Protein AF-A0A517YAA3-F1 (afdb_monomer_lite)

Secondary structure (DSSP, 8-state):
-PPPTTSSSHHHHTTSSSSSSSSS---------------HHHHHHHHHHHTSSS--HHHHHHHHHHGGGGTB-TTSTT-B-HHHHHHHTTS-HHHHHHHTT-HHHHHHHHHHHHHHHHHSBPTTSSBHHHHHHTT--S--

Organism: NCBI:txid2528021

pLDDT: mean 79.63, std 19.47, range [42.41, 98.06]

Foldseek 3Di:
DDDDPPPPVVVPPPVVVVVVPPPDDPDDPPPPPPPPQPPVLQLVLVCVVQVVDPADPVLVVVSVVCRVQLFAPPPPPRHGFQLVVLLCVQVPPVVCVVCVVPVVSSSVSSNVSNVSQQQDAQPVRHGLVVCSVVSHRSGD

Structure (mmCIF, N/CA/C/O backbone):
data_AF-A0A517YAA3-F1
#
_entry.id   AF-A0A517YAA3-F1
#
loop_
_atom_site.group_PDB
_atom_site.id
_atom_site.type_symbol
_atom_site.label_atom_id
_atom_site.label_alt_id
_atom_site.label_comp_id
_atom_site.label_asym_id
_atom_site.label_entity_id
_atom_site.label_seq_id
_atom_site.pdbx_PDB_ins_code
_atom_site.Cartn_x
_atom_site.Cartn_y
_atom_site.Cartn_z
_atom_site.occupancy
_atom_site.B_iso_or_equiv
_atom_site.auth_seq_id
_atom_site.auth_comp_id
_atom_site.auth_asym_id
_atom_site.auth_atom_id
_atom_site.pdbx_PDB_model_num
ATOM 1 N N . MET A 1 1 ? 40.927 76.350 30.090 1.00 45.31 1 MET A N 1
ATOM 2 C CA . MET A 1 1 ? 40.614 75.861 28.731 1.00 45.31 1 MET A CA 1
ATOM 3 C C . MET A 1 1 ? 39.589 74.741 28.886 1.00 45.31 1 MET A C 1
ATOM 5 O O . MET A 1 1 ? 39.950 73.664 29.336 1.00 45.31 1 MET A O 1
ATOM 9 N N . ARG A 1 2 ? 38.294 75.040 28.717 1.00 44.66 2 ARG A N 1
ATOM 10 C CA . ARG A 1 2 ? 37.183 74.081 28.869 1.00 44.66 2 ARG A CA 1
ATOM 11 C C . ARG A 1 2 ? 36.760 73.665 27.463 1.00 44.66 2 ARG A C 1
ATOM 13 O O . ARG A 1 2 ? 36.395 74.536 26.689 1.00 44.66 2 ARG A O 1
ATOM 20 N N . MET A 1 3 ? 36.884 72.382 27.133 1.00 49.81 3 MET A N 1
ATOM 21 C CA . MET A 1 3 ? 36.344 71.826 25.891 1.00 49.81 3 MET A CA 1
ATOM 22 C C . MET A 1 3 ? 34.910 71.364 26.146 1.00 49.81 3 MET A C 1
ATOM 24 O O . MET A 1 3 ? 34.627 70.692 27.140 1.00 49.81 3 MET A O 1
ATOM 28 N N . ASP A 1 4 ? 34.021 71.795 25.260 1.00 54.34 4 ASP A N 1
ATOM 29 C CA . ASP A 1 4 ? 32.574 71.725 25.392 1.00 54.34 4 ASP A CA 1
ATOM 30 C C . ASP A 1 4 ? 32.019 70.299 25.282 1.00 54.34 4 ASP A C 1
ATOM 32 O O . ASP A 1 4 ? 32.300 69.546 24.348 1.00 54.34 4 ASP A O 1
ATOM 36 N N . ALA A 1 5 ? 31.138 69.959 26.225 1.00 57.53 5 ALA A N 1
ATOM 37 C CA . ALA A 1 5 ? 30.461 68.669 26.396 1.00 57.53 5 ALA A CA 1
ATOM 38 C C . ALA A 1 5 ? 29.418 68.330 25.303 1.00 57.53 5 ALA A C 1
ATOM 40 O O . ALA A 1 5 ? 28.553 67.474 25.501 1.00 57.53 5 ALA A O 1
ATOM 41 N N . ASN A 1 6 ? 29.482 68.986 24.141 1.00 57.34 6 ASN A N 1
ATOM 42 C CA . ASN A 1 6 ? 28.502 68.848 23.062 1.00 57.34 6 ASN A CA 1
ATOM 43 C C . ASN A 1 6 ? 28.860 67.792 22.003 1.00 57.34 6 ASN A C 1
ATOM 45 O O . ASN A 1 6 ? 28.002 67.423 21.205 1.00 57.34 6 ASN A O 1
ATOM 49 N N . ALA A 1 7 ? 30.074 67.234 22.013 1.00 52.88 7 ALA A N 1
ATOM 50 C CA . ALA A 1 7 ? 30.462 66.190 21.056 1.00 52.88 7 ALA A CA 1
ATOM 51 C C . ALA A 1 7 ? 30.009 64.769 21.462 1.00 52.88 7 ALA A C 1
ATOM 53 O O . ALA A 1 7 ? 29.819 63.911 20.603 1.00 52.88 7 ALA A O 1
ATOM 54 N N . ALA A 1 8 ? 29.777 64.507 22.754 1.00 51.28 8 ALA A N 1
ATOM 55 C CA . ALA A 1 8 ? 29.485 63.154 23.248 1.00 51.28 8 ALA A CA 1
ATOM 56 C C . ALA A 1 8 ? 28.001 62.747 23.154 1.00 51.28 8 ALA A C 1
ATOM 58 O O . ALA A 1 8 ? 27.685 61.558 23.146 1.00 51.28 8 ALA A O 1
ATOM 59 N N . LYS A 1 9 ? 27.067 63.703 23.045 1.00 48.75 9 LYS A N 1
ATOM 60 C CA . LYS A 1 9 ? 25.624 63.399 22.957 1.00 48.75 9 LYS A CA 1
ATOM 61 C C . LYS A 1 9 ? 25.153 62.998 21.557 1.00 48.75 9 LYS A C 1
ATOM 63 O O . LYS A 1 9 ? 24.096 62.386 21.439 1.00 48.75 9 LYS A O 1
ATOM 68 N N . LYS A 1 10 ? 25.933 63.278 20.506 1.00 47.19 10 LYS A N 1
ATOM 69 C CA . LYS A 1 10 ? 25.524 63.013 19.116 1.00 47.19 10 LYS A CA 1
ATOM 70 C C . LYS A 1 10 ? 25.706 61.551 18.680 1.00 47.19 10 LYS A C 1
ATOM 72 O O . LYS A 1 10 ? 25.004 61.097 17.793 1.00 47.19 10 LYS A O 1
ATOM 77 N N . LEU A 1 11 ? 26.553 60.771 19.359 1.00 50.84 11 LEU A N 1
ATOM 78 C CA . LEU A 1 11 ? 26.850 59.377 18.976 1.00 50.84 11 LEU A CA 1
ATOM 79 C C . LEU A 1 11 ? 25.967 58.311 19.658 1.00 50.84 11 LEU A C 1
ATOM 81 O O . LEU A 1 11 ? 26.098 57.124 19.361 1.00 50.84 11 LEU A O 1
ATOM 85 N N . SER A 1 12 ? 25.060 58.718 20.551 1.00 55.44 12 SER A N 1
ATOM 86 C CA . SER A 1 12 ? 24.155 57.816 21.289 1.00 55.44 12 SER A CA 1
ATOM 87 C C . SER A 1 12 ? 22.755 57.702 20.651 1.00 55.44 12 SER A C 1
ATOM 89 O O . SER A 1 12 ? 22.091 56.677 20.789 1.00 55.44 12 SER A O 1
ATOM 91 N N . GLY A 1 13 ? 22.323 58.713 19.885 1.00 48.81 13 GLY A N 1
ATOM 92 C CA . GLY A 1 13 ? 20.985 58.754 19.276 1.00 48.81 13 GLY A CA 1
ATOM 93 C C . GLY A 1 13 ? 20.847 57.992 17.953 1.00 48.81 13 GLY A C 1
ATOM 94 O O . GLY A 1 13 ? 19.815 57.379 17.708 1.00 48.81 13 GLY A O 1
ATOM 95 N N . GLU A 1 14 ? 21.887 57.965 17.115 1.00 50.50 14 GLU A N 1
ATOM 96 C CA . GLU A 1 14 ? 21.798 57.409 15.748 1.00 50.50 14 GLU A CA 1
ATOM 97 C C . GLU A 1 14 ? 21.970 55.879 15.686 1.00 50.50 14 GLU A C 1
ATOM 99 O O . GLU A 1 14 ? 21.593 55.245 14.705 1.00 50.50 14 GLU A O 1
ATOM 104 N N . ARG A 1 15 ? 22.460 55.243 16.760 1.00 51.19 15 ARG A N 1
ATOM 105 C CA . ARG A 1 15 ? 22.582 53.773 16.850 1.00 51.19 15 ARG A CA 1
ATOM 106 C C . ARG A 1 15 ? 21.371 53.098 17.509 1.00 51.19 15 ARG A C 1
ATOM 108 O O . ARG A 1 15 ? 21.265 51.876 17.498 1.00 51.19 15 ARG A O 1
ATOM 115 N N . GLN A 1 16 ? 20.448 53.890 18.058 1.00 46.78 16 GLN A N 1
ATOM 116 C CA . GLN A 1 16 ? 19.234 53.428 18.746 1.00 46.78 16 GLN A CA 1
ATOM 117 C C . GLN A 1 16 ? 17.986 53.418 17.847 1.00 46.78 16 GLN A C 1
ATOM 119 O O . GLN A 1 16 ? 16.918 52.998 18.288 1.00 46.78 16 GLN A O 1
ATOM 124 N N . VAL A 1 17 ? 18.108 53.832 16.580 1.00 49.88 17 VAL A N 1
ATOM 125 C CA . VAL A 1 17 ? 17.013 53.737 15.595 1.00 49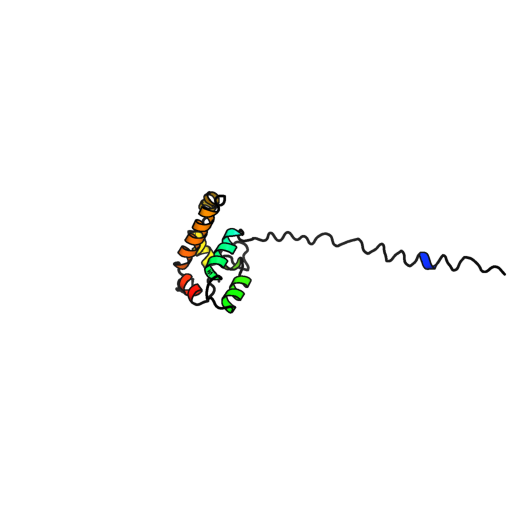.88 17 VAL A CA 1
ATOM 126 C C . VAL A 1 17 ? 17.076 52.421 14.805 1.00 49.88 17 VAL A C 1
ATOM 128 O O . VAL A 1 17 ? 16.052 51.915 14.363 1.00 49.88 17 VAL A O 1
ATOM 131 N N . HIS A 1 18 ? 18.246 51.776 14.726 1.00 42.78 18 HIS A N 1
ATOM 132 C CA . HIS A 1 18 ? 18.412 50.514 13.993 1.00 42.78 18 HIS A CA 1
ATOM 133 C C . HIS A 1 18 ? 18.143 49.241 14.821 1.00 42.78 18 HIS A C 1
ATOM 135 O O . HIS A 1 18 ? 18.054 48.162 14.248 1.00 42.78 18 HIS A O 1
ATOM 141 N N . ILE A 1 19 ? 17.964 49.341 16.147 1.00 49.03 19 ILE A N 1
ATOM 142 C CA . ILE A 1 19 ? 17.740 48.176 17.039 1.00 49.03 19 ILE A CA 1
ATOM 143 C C . ILE A 1 19 ? 16.264 48.046 17.476 1.00 49.03 19 ILE A C 1
ATOM 145 O O . ILE A 1 19 ? 15.875 47.084 18.128 1.00 49.03 19 ILE A O 1
ATOM 149 N N . ARG A 1 20 ? 15.389 48.974 17.064 1.00 46.72 20 ARG A N 1
ATOM 150 C CA . ARG A 1 20 ? 13.936 48.910 17.335 1.00 46.72 20 ARG A CA 1
ATOM 151 C C . ARG A 1 20 ? 13.071 48.641 16.102 1.00 46.72 20 ARG A C 1
ATOM 153 O O . ARG A 1 20 ? 11.852 48.646 16.201 1.00 46.72 20 ARG A O 1
ATOM 160 N N . MET A 1 21 ? 13.697 48.343 14.965 1.00 45.97 21 MET A N 1
ATOM 161 C CA . MET A 1 21 ? 13.034 48.004 13.698 1.00 45.97 21 MET A CA 1
ATOM 162 C C . MET A 1 21 ? 13.430 46.603 13.199 1.00 45.97 21 MET A C 1
ATOM 164 O O . MET A 1 21 ? 13.552 46.3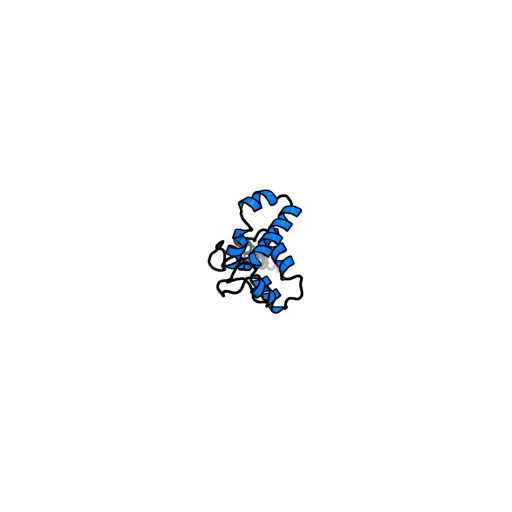59 12.008 1.00 45.97 21 MET A O 1
ATOM 168 N N . PHE A 1 22 ? 13.642 45.670 14.130 1.00 45.69 22 PHE A N 1
ATOM 169 C CA . PHE A 1 22 ? 13.881 44.248 13.845 1.00 45.69 22 PHE A CA 1
ATOM 170 C C . PHE A 1 22 ? 12.962 43.348 14.684 1.00 45.69 22 PHE A C 1
ATOM 172 O O . PHE A 1 22 ? 13.335 42.260 15.105 1.00 45.69 22 PHE A O 1
ATOM 179 N N . TRP A 1 23 ? 11.758 43.838 14.983 1.00 48.16 23 TRP A N 1
ATOM 180 C CA . TRP A 1 23 ? 10.766 43.147 15.810 1.00 48.16 23 TRP A CA 1
ATOM 181 C C . TRP A 1 23 ? 9.345 43.430 15.304 1.00 48.16 23 TRP A C 1
ATOM 183 O O . TRP A 1 23 ? 8.473 43.859 16.044 1.00 48.16 23 TRP A O 1
ATOM 193 N N . CYS A 1 24 ? 9.122 43.229 14.007 1.00 47.12 24 CYS A N 1
ATOM 194 C CA . CYS A 1 24 ? 7.791 43.143 13.411 1.00 47.12 24 CYS A CA 1
ATOM 195 C C . CYS A 1 24 ? 7.888 42.283 12.148 1.00 47.12 24 CYS A C 1
ATOM 197 O O . CYS A 1 24 ? 8.743 42.531 11.306 1.00 47.12 24 CYS A O 1
ATOM 199 N N . ALA A 1 25 ? 6.975 41.320 12.026 1.00 52.97 25 ALA A N 1
ATOM 200 C CA . ALA A 1 25 ? 6.738 40.471 10.855 1.00 52.97 25 ALA A CA 1
ATOM 201 C C . ALA A 1 25 ? 7.652 39.243 10.651 1.00 52.97 25 ALA A C 1
ATOM 203 O O . ALA A 1 25 ? 8.221 39.050 9.585 1.00 52.97 25 ALA A O 1
ATOM 204 N N . ILE A 1 26 ? 7.664 38.320 11.620 1.00 55.38 26 ILE A N 1
ATOM 205 C CA . ILE A 1 26 ? 7.569 36.878 11.304 1.00 55.38 26 ILE A CA 1
ATOM 206 C C . ILE A 1 26 ? 6.462 36.292 12.187 1.00 55.38 26 ILE A C 1
ATOM 208 O O . ILE A 1 26 ? 6.677 35.513 13.108 1.00 55.38 26 ILE A O 1
ATOM 212 N N . ALA A 1 27 ? 5.243 36.753 11.945 1.00 54.50 27 ALA A N 1
ATOM 213 C CA . ALA A 1 27 ? 4.026 36.088 12.374 1.00 54.50 27 ALA A CA 1
ATOM 214 C C . ALA A 1 27 ? 3.219 35.850 11.095 1.00 54.50 27 ALA A C 1
ATOM 216 O O . ALA A 1 27 ? 3.134 36.748 10.265 1.00 54.50 27 ALA A O 1
ATOM 217 N N . LEU A 1 28 ? 2.641 34.656 10.964 1.00 52.84 28 LEU A N 1
ATOM 218 C CA . LEU A 1 28 ? 1.872 34.162 9.812 1.00 52.84 28 LEU A CA 1
ATOM 219 C C . LEU A 1 28 ? 2.671 33.613 8.617 1.00 52.84 28 LEU A C 1
ATOM 221 O O . LEU A 1 28 ? 2.530 34.074 7.495 1.00 52.84 28 LEU A O 1
ATOM 225 N N . LEU A 1 29 ? 3.381 32.505 8.835 1.00 49.94 29 LEU A N 1
ATOM 226 C CA . LEU A 1 29 ? 3.338 31.368 7.899 1.00 49.94 29 LEU A CA 1
ATOM 227 C C . LEU A 1 29 ? 3.306 30.039 8.673 1.00 49.94 29 LEU A C 1
ATOM 229 O O . LEU A 1 29 ? 3.912 29.047 8.287 1.00 49.94 29 LEU A O 1
ATOM 233 N N . ALA A 1 30 ? 2.512 29.979 9.746 1.00 52.06 30 ALA A N 1
ATOM 234 C CA . ALA A 1 30 ? 1.900 28.715 10.143 1.00 52.06 30 ALA A CA 1
ATOM 235 C C . ALA A 1 30 ? 0.737 28.458 9.176 1.00 52.06 30 ALA A C 1
ATOM 237 O O . ALA A 1 30 ? -0.433 28.499 9.549 1.00 52.06 30 ALA A O 1
ATOM 238 N N . GLY A 1 31 ? 1.064 28.268 7.895 1.00 43.72 31 GLY A N 1
ATOM 239 C CA . GLY A 1 31 ? 0.148 27.608 6.991 1.00 43.72 31 GLY A CA 1
ATOM 240 C C . GLY A 1 31 ? -0.126 26.262 7.631 1.00 43.72 31 GLY A C 1
ATOM 241 O O . GLY A 1 31 ? 0.759 25.407 7.681 1.00 43.72 31 GLY A O 1
ATOM 242 N N . SER A 1 32 ? -1.325 26.099 8.183 1.00 49.88 32 SER A N 1
ATOM 243 C CA . SER A 1 32 ? -1.890 24.795 8.467 1.00 49.88 32 SER A CA 1
ATOM 244 C C . SER A 1 32 ? -1.970 24.080 7.128 1.00 49.88 32 SER A C 1
ATOM 246 O O . SER A 1 32 ? -3.008 24.054 6.469 1.00 49.88 32 SER A O 1
ATOM 248 N N . SER A 1 33 ? -0.843 23.505 6.701 1.00 45.91 33 SER A N 1
ATOM 249 C CA . SER A 1 33 ? -0.882 22.318 5.886 1.00 45.91 33 SER A CA 1
ATOM 250 C C . SER A 1 33 ? -1.719 21.373 6.730 1.00 45.91 33 SER A C 1
ATOM 252 O O . SER A 1 33 ? -1.271 20.824 7.734 1.00 45.91 33 SER A O 1
ATOM 254 N N . SER A 1 34 ? -3.001 21.271 6.386 1.00 42.81 34 SER A N 1
ATOM 255 C CA . SER A 1 34 ? -3.753 20.066 6.662 1.00 42.81 34 SER A CA 1
ATOM 256 C C . SER A 1 34 ? -2.978 19.010 5.907 1.00 42.81 34 SER A C 1
ATOM 258 O O . SER A 1 34 ? -3.265 18.731 4.745 1.00 42.81 34 SER A O 1
ATOM 260 N N . GLN A 1 35 ? -1.895 18.529 6.520 1.00 42.41 35 GLN A N 1
ATOM 261 C CA . GLN A 1 35 ? -1.229 17.336 6.091 1.00 42.41 35 GLN A CA 1
ATOM 262 C C . GLN A 1 35 ? -2.370 16.340 6.126 1.00 42.41 35 GLN A C 1
ATOM 264 O O . GLN A 1 35 ? -2.837 15.936 7.191 1.00 42.41 35 GLN A O 1
ATOM 269 N N . ALA A 1 36 ? -2.889 16.014 4.947 1.00 47.41 36 ALA A N 1
ATOM 270 C CA . ALA A 1 36 ? -3.609 14.788 4.728 1.00 47.41 36 ALA A CA 1
ATOM 271 C C . ALA A 1 36 ? -2.563 13.690 4.936 1.00 47.41 36 ALA A C 1
ATOM 273 O O . ALA A 1 36 ? -2.085 13.063 3.995 1.00 47.41 36 ALA A O 1
ATOM 274 N N . LEU A 1 37 ? -2.120 13.548 6.189 1.00 45.50 37 LEU A N 1
ATOM 275 C CA . LEU A 1 37 ? -1.421 12.397 6.682 1.00 45.50 37 LEU A CA 1
ATOM 276 C C . LEU A 1 37 ? -2.431 11.295 6.409 1.00 45.50 37 LEU A C 1
ATOM 278 O O . LEU A 1 37 ? -3.469 11.218 7.070 1.00 45.50 37 LEU A O 1
ATOM 282 N N . ALA A 1 38 ? -2.160 10.471 5.397 1.00 54.12 38 ALA A N 1
ATOM 283 C CA . ALA A 1 38 ? -2.640 9.104 5.440 1.00 54.12 38 ALA A CA 1
ATOM 284 C C . ALA A 1 38 ? -2.401 8.649 6.882 1.00 54.12 38 ALA A C 1
ATOM 286 O O . ALA A 1 38 ? -1.262 8.780 7.352 1.00 54.12 38 ALA A O 1
ATOM 287 N N . LEU A 1 39 ? -3.476 8.294 7.607 1.00 62.97 39 LEU A N 1
ATOM 288 C CA . LEU A 1 39 ? -3.396 8.080 9.055 1.00 62.97 39 LEU A CA 1
ATOM 289 C C . LEU A 1 39 ? -2.145 7.231 9.323 1.00 62.97 39 LEU A C 1
ATOM 291 O O . LEU A 1 39 ? -1.946 6.258 8.585 1.00 62.97 39 LEU A O 1
ATOM 295 N N . PRO A 1 40 ? -1.299 7.585 10.311 1.00 74.81 40 PRO A N 1
ATOM 296 C CA . PRO A 1 40 ? -0.009 6.931 10.538 1.00 74.81 40 PRO A CA 1
ATOM 297 C C . PRO A 1 40 ? -0.011 5.393 10.399 1.00 74.81 40 PRO A C 1
ATOM 299 O O . PRO A 1 40 ? 0.972 4.860 9.887 1.00 74.81 40 PRO A O 1
ATOM 302 N N . PRO A 1 41 ? -1.090 4.665 10.769 1.00 86.38 41 PRO A N 1
ATOM 303 C CA . PRO A 1 41 ? -1.188 3.224 10.551 1.00 86.38 41 PRO A CA 1
ATOM 304 C C . PRO A 1 41 ? -1.134 2.773 9.082 1.00 86.38 41 PRO A C 1
ATOM 306 O O . PRO A 1 41 ? -0.434 1.810 8.795 1.00 86.38 41 PRO A O 1
ATOM 309 N N . PHE A 1 42 ? -1.814 3.444 8.143 1.00 89.00 42 PHE A N 1
ATOM 310 C CA . PHE A 1 42 ? -1.870 2.991 6.741 1.00 89.00 42 PHE A CA 1
ATOM 311 C C . PHE A 1 42 ? -0.543 3.195 6.019 1.00 89.00 42 PHE A C 1
ATOM 313 O O . PHE A 1 42 ? -0.051 2.285 5.359 1.00 89.00 42 PHE A O 1
ATOM 320 N N . SER A 1 43 ? 0.052 4.382 6.161 1.00 87.25 43 SER A N 1
ATOM 321 C CA . SER A 1 43 ? 1.343 4.682 5.533 1.00 87.25 43 SER A CA 1
ATOM 322 C C . SER A 1 43 ? 2.454 3.806 6.107 1.00 87.25 43 SER A C 1
ATOM 324 O O . SER A 1 43 ? 3.319 3.344 5.369 1.00 87.25 43 SER A O 1
ATOM 326 N N . ARG A 1 44 ? 2.422 3.532 7.416 1.00 88.69 44 ARG A N 1
ATOM 327 C CA . ARG A 1 44 ? 3.353 2.603 8.054 1.00 88.69 44 ARG A CA 1
ATOM 328 C C . ARG A 1 44 ? 3.158 1.174 7.569 1.00 88.69 44 ARG A C 1
ATOM 330 O O . ARG A 1 44 ? 4.126 0.595 7.105 1.00 88.69 44 ARG A O 1
ATOM 337 N N . ALA A 1 45 ? 1.939 0.644 7.616 1.00 90.81 45 ALA A N 1
ATOM 338 C CA . ALA A 1 45 ? 1.666 -0.724 7.183 1.00 90.81 45 ALA A CA 1
ATOM 339 C C . ALA A 1 45 ? 2.031 -0.948 5.709 1.00 90.81 45 ALA A C 1
ATOM 341 O O . ALA A 1 45 ? 2.625 -1.966 5.372 1.00 90.81 45 ALA A O 1
ATOM 342 N N . TRP A 1 46 ? 1.754 0.027 4.834 1.00 93.00 46 TRP A N 1
ATOM 343 C CA . TRP A 1 46 ? 2.154 -0.061 3.429 1.00 93.00 46 TRP A CA 1
ATOM 344 C C . TRP A 1 46 ? 3.680 -0.151 3.284 1.00 93.00 46 TRP A C 1
ATOM 346 O O . TRP A 1 46 ? 4.179 -1.050 2.612 1.00 93.00 46 TRP A O 1
ATOM 356 N N . ARG A 1 47 ? 4.436 0.728 3.959 1.00 91.06 47 ARG A N 1
ATOM 357 C CA . ARG A 1 47 ? 5.909 0.691 3.919 1.00 91.06 47 ARG A CA 1
ATOM 358 C C . ARG A 1 47 ? 6.462 -0.599 4.518 1.00 91.06 47 ARG A C 1
ATOM 360 O O . ARG A 1 47 ? 7.325 -1.218 3.911 1.00 91.06 47 ARG A O 1
ATOM 367 N N . ASP A 1 48 ? 5.935 -1.028 5.660 1.00 90.69 48 ASP A N 1
ATOM 368 C CA . ASP A 1 48 ? 6.348 -2.268 6.324 1.00 90.69 48 ASP A CA 1
ATOM 369 C C . ASP A 1 48 ? 6.089 -3.496 5.427 1.00 90.69 48 ASP A C 1
ATOM 371 O O . ASP A 1 48 ? 6.829 -4.475 5.449 1.00 90.69 48 ASP A O 1
ATOM 375 N N . ARG A 1 49 ? 5.040 -3.453 4.599 1.00 90.38 49 ARG A N 1
ATOM 376 C CA . ARG A 1 49 ? 4.711 -4.538 3.672 1.00 90.38 49 ARG A CA 1
ATOM 377 C C . ARG A 1 49 ? 5.590 -4.544 2.426 1.00 90.38 49 ARG A C 1
ATOM 379 O O . ARG A 1 49 ? 5.998 -5.615 1.985 1.00 90.38 49 ARG A O 1
ATOM 386 N N . TYR A 1 50 ? 5.843 -3.376 1.843 1.00 91.81 50 TYR A N 1
ATOM 387 C CA . TYR A 1 50 ? 6.401 -3.286 0.492 1.00 91.81 50 TYR A CA 1
ATOM 388 C C . TYR A 1 50 ? 7.839 -2.770 0.428 1.00 91.81 50 TYR A C 1
ATOM 390 O O . TYR A 1 50 ? 8.455 -2.879 -0.626 1.00 91.81 50 TYR A O 1
ATOM 398 N N . LEU A 1 51 ? 8.387 -2.236 1.524 1.00 91.56 51 LEU A N 1
ATOM 399 C CA . LEU A 1 51 ? 9.755 -1.702 1.584 1.00 91.56 51 LEU A CA 1
ATOM 400 C C . LEU A 1 51 ? 10.680 -2.483 2.527 1.00 91.56 51 LEU A C 1
ATOM 402 O O . LEU A 1 51 ? 11.889 -2.275 2.494 1.00 91.56 51 LEU A O 1
ATOM 406 N N . SER A 1 52 ? 10.144 -3.376 3.366 1.00 84.25 52 SER A N 1
ATOM 407 C CA . SER A 1 52 ? 10.933 -4.153 4.339 1.00 84.25 52 SER A CA 1
ATOM 408 C C . SER A 1 52 ? 11.620 -5.399 3.765 1.00 84.25 52 SER A C 1
ATOM 410 O O . SER A 1 52 ? 12.298 -6.104 4.508 1.00 84.25 52 SER A O 1
ATOM 412 N N . GLY A 1 53 ? 11.424 -5.694 2.478 1.00 79.06 53 GLY A N 1
ATOM 413 C CA . GLY A 1 53 ? 11.997 -6.856 1.798 1.00 79.06 53 GLY A CA 1
ATOM 414 C C . GLY A 1 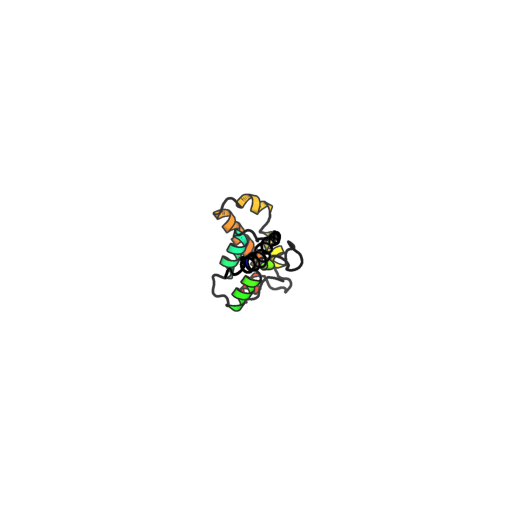53 ? 13.160 -6.518 0.865 1.00 79.06 53 GLY A C 1
ATOM 415 O O . GLY A 1 53 ? 13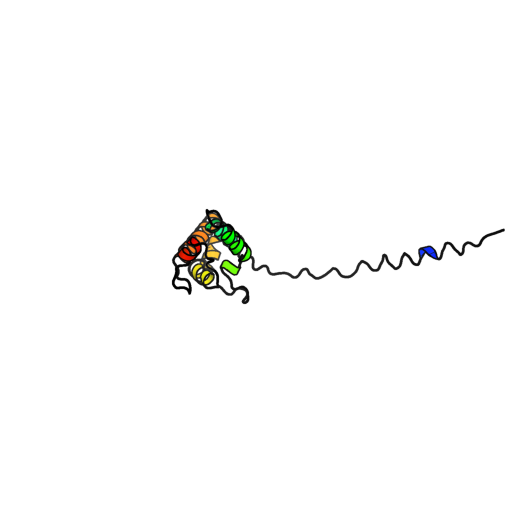.664 -5.394 0.840 1.00 79.06 53 GLY A O 1
ATOM 416 N N . ASP A 1 54 ? 13.548 -7.511 0.066 1.00 82.75 54 ASP A N 1
ATOM 417 C CA . ASP A 1 54 ? 14.517 -7.365 -1.022 1.00 82.75 54 ASP A CA 1
ATOM 418 C C . ASP A 1 54 ? 13.851 -6.693 -2.233 1.00 82.75 54 ASP A C 1
ATOM 420 O O . ASP A 1 54 ? 13.444 -7.332 -3.201 1.00 82.75 54 ASP A O 1
ATOM 424 N N . VAL A 1 55 ? 13.625 -5.388 -2.105 1.00 87.88 55 VAL A N 1
ATOM 425 C CA . VAL A 1 55 ? 13.188 -4.513 -3.196 1.00 87.88 55 VAL A CA 1
ATOM 426 C C . VAL A 1 55 ? 14.322 -3.561 -3.548 1.00 87.88 55 VAL A C 1
ATOM 428 O O . VAL A 1 55 ? 15.116 -3.188 -2.676 1.00 87.88 55 VAL A O 1
ATOM 431 N N . SER A 1 56 ? 14.392 -3.158 -4.818 1.00 91.88 56 SER A N 1
ATOM 432 C CA . SER A 1 56 ? 15.463 -2.283 -5.291 1.00 91.88 56 SER A CA 1
ATOM 433 C C . SER A 1 56 ? 15.451 -0.934 -4.573 1.00 91.88 56 SER A C 1
ATOM 435 O O . SER A 1 56 ? 14.403 -0.437 -4.142 1.00 91.88 56 SER A O 1
ATOM 437 N N . ASP A 1 57 ? 16.622 -0.317 -4.445 1.00 93.19 57 ASP A N 1
ATOM 438 C CA . ASP A 1 57 ? 16.732 0.985 -3.791 1.00 93.19 57 ASP A CA 1
ATOM 439 C C . ASP A 1 57 ? 16.022 2.075 -4.602 1.00 93.19 57 ASP A C 1
ATOM 441 O O . ASP A 1 57 ? 15.415 2.974 -4.019 1.00 93.19 57 ASP A O 1
ATOM 445 N N . GLU A 1 58 ? 15.974 1.946 -5.929 1.00 93.00 58 GLU A N 1
ATOM 446 C CA . GLU A 1 58 ? 15.189 2.822 -6.800 1.00 93.00 58 GLU A CA 1
ATOM 447 C C . GLU A 1 58 ? 13.696 2.742 -6.468 1.00 93.00 58 GLU A C 1
ATOM 449 O O . GLU A 1 58 ? 13.031 3.776 -6.382 1.00 93.00 58 GLU A O 1
ATOM 454 N N . TYR A 1 59 ? 13.167 1.538 -6.229 1.00 93.38 59 TYR A N 1
ATOM 455 C CA . TYR A 1 59 ? 11.772 1.363 -5.835 1.00 93.38 59 TYR A CA 1
ATOM 456 C C . TYR A 1 59 ? 11.503 1.961 -4.453 1.00 93.38 59 TYR A C 1
ATOM 458 O O . TYR A 1 59 ? 10.504 2.663 -4.277 1.00 93.38 59 TYR A O 1
ATOM 466 N N . LYS A 1 60 ? 12.407 1.758 -3.483 1.00 92.81 60 LYS A N 1
ATOM 467 C CA . LYS A 1 60 ? 12.292 2.374 -2.148 1.00 92.81 60 LYS A CA 1
ATOM 468 C C . LYS A 1 60 ? 12.260 3.892 -2.242 1.00 92.81 60 LYS A C 1
ATOM 470 O O . LYS A 1 60 ? 11.371 4.513 -1.666 1.00 92.81 60 LYS A O 1
ATOM 475 N N . VAL A 1 61 ? 13.182 4.487 -2.998 1.00 93.00 61 VAL A N 1
ATOM 476 C CA . VAL A 1 61 ? 13.227 5.938 -3.214 1.00 93.00 61 VAL A CA 1
ATOM 477 C C . VAL A 1 61 ? 11.944 6.417 -3.892 1.00 93.00 61 VAL A C 1
ATOM 479 O O . VAL A 1 61 ? 11.332 7.376 -3.424 1.00 93.00 61 VAL A O 1
ATOM 482 N N . ALA A 1 62 ? 11.485 5.740 -4.947 1.00 92.88 62 ALA A N 1
ATOM 483 C CA . ALA A 1 62 ? 10.257 6.114 -5.645 1.00 92.88 62 ALA A CA 1
ATOM 484 C C . ALA A 1 62 ? 9.027 6.051 -4.720 1.00 92.88 62 ALA A C 1
ATOM 486 O O . ALA A 1 62 ? 8.206 6.969 -4.716 1.00 92.88 62 ALA A O 1
ATOM 487 N N . ALA A 1 63 ? 8.924 5.014 -3.890 1.00 91.38 63 ALA A N 1
ATOM 488 C CA . ALA A 1 63 ? 7.838 4.843 -2.933 1.00 91.38 63 ALA A CA 1
ATOM 489 C C . ALA A 1 63 ? 7.866 5.883 -1.796 1.00 91.38 63 ALA A C 1
ATOM 491 O O . ALA A 1 63 ? 6.825 6.444 -1.437 1.00 91.38 63 ALA A O 1
ATOM 492 N N . GLU A 1 64 ? 9.050 6.190 -1.261 1.00 89.12 64 GLU A N 1
ATOM 493 C CA . GLU A 1 64 ? 9.245 7.243 -0.254 1.00 89.12 64 GLU A CA 1
ATOM 494 C C . GLU A 1 64 ? 8.949 8.641 -0.815 1.00 89.12 64 GLU A C 1
ATOM 496 O O . GLU A 1 64 ? 8.497 9.517 -0.079 1.00 89.12 64 GLU A O 1
ATOM 501 N N . MET A 1 65 ? 9.126 8.856 -2.121 1.00 88.88 65 MET A N 1
ATOM 502 C CA . MET A 1 65 ? 8.700 10.085 -2.800 1.00 88.88 65 MET A CA 1
ATOM 503 C C . MET A 1 65 ? 7.191 10.106 -3.071 1.00 88.88 65 MET A C 1
ATOM 505 O O . MET A 1 65 ? 6.565 11.166 -2.987 1.00 88.88 65 MET A O 1
ATOM 509 N N . ALA A 1 66 ? 6.584 8.948 -3.347 1.00 88.75 66 ALA A N 1
ATOM 510 C CA . ALA A 1 66 ? 5.148 8.833 -3.577 1.00 88.75 66 ALA A CA 1
ATOM 511 C C . ALA A 1 66 ? 4.334 9.142 -2.306 1.00 88.75 66 ALA A C 1
ATOM 513 O O . ALA A 1 66 ? 3.369 9.902 -2.371 1.00 88.75 66 ALA A O 1
ATOM 514 N N . ARG A 1 67 ? 4.718 8.641 -1.123 1.00 85.56 67 ARG A N 1
ATOM 515 C CA . ARG A 1 67 ? 4.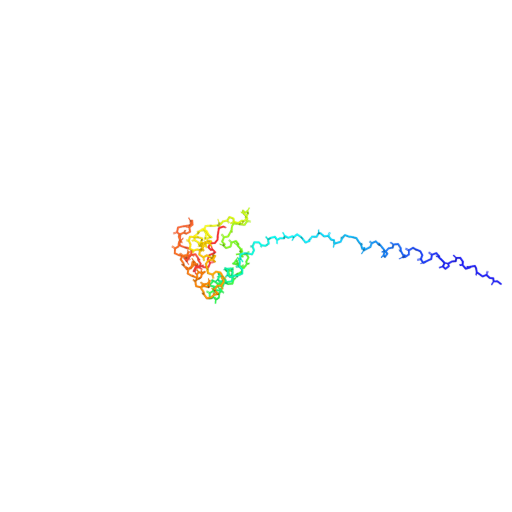042 8.924 0.170 1.00 85.56 67 ARG A CA 1
ATOM 516 C C . ARG A 1 67 ? 2.521 8.691 0.107 1.00 85.56 67 ARG A C 1
ATOM 518 O O . ARG A 1 67 ? 2.065 7.576 -0.112 1.00 85.56 67 ARG A O 1
ATOM 525 N N . CYS A 1 68 ? 1.708 9.737 0.294 1.00 86.56 68 CYS A N 1
ATOM 526 C CA . CYS A 1 68 ? 0.249 9.657 0.184 1.00 86.56 68 CYS A CA 1
ATOM 527 C C . CYS A 1 68 ? -0.210 9.373 -1.254 1.00 86.56 68 CYS A C 1
ATOM 529 O O . CYS A 1 68 ? -1.307 8.850 -1.450 1.00 86.56 68 CYS A O 1
ATOM 531 N N . HIS A 1 69 ? 0.626 9.679 -2.249 1.00 88.19 69 HIS A N 1
ATOM 532 C CA . HIS A 1 69 ? 0.334 9.450 -3.659 1.00 88.19 69 HIS A CA 1
ATOM 533 C C . HIS A 1 69 ? 0.377 7.984 -4.067 1.00 88.19 69 HIS A C 1
ATOM 535 O O . HIS A 1 69 ? -0.072 7.644 -5.153 1.00 88.19 69 HIS A O 1
ATOM 541 N N . VAL A 1 70 ? 0.834 7.096 -3.180 1.00 91.31 70 VAL A N 1
ATOM 542 C CA . VAL A 1 70 ? 0.664 5.659 -3.391 1.00 91.31 70 VAL A CA 1
ATOM 543 C C . VAL A 1 70 ? -0.824 5.320 -3.558 1.00 91.31 70 VAL A C 1
ATOM 545 O O . VAL A 1 70 ? -1.171 4.535 -4.434 1.00 91.31 70 VAL A O 1
ATOM 548 N N . CYS A 1 71 ? -1.718 5.966 -2.800 1.00 92.19 71 CYS A N 1
ATOM 549 C CA . CYS A 1 71 ? -3.167 5.732 -2.884 1.00 92.19 71 CYS A CA 1
ATOM 550 C C . CYS A 1 71 ? -3.967 6.936 -3.414 1.00 92.19 71 CYS A C 1
ATOM 552 O O . CYS A 1 71 ? -5.111 6.780 -3.844 1.00 92.19 71 CYS A O 1
ATOM 554 N N . HIS A 1 72 ? -3.413 8.146 -3.367 1.00 90.56 72 HIS A N 1
ATOM 555 C CA . HIS A 1 72 ? -4.102 9.372 -3.769 1.00 90.56 72 HIS A CA 1
ATOM 556 C C . HIS A 1 72 ? -3.488 10.000 -5.020 1.00 90.56 72 HIS A C 1
ATOM 558 O O . HIS A 1 72 ? -2.320 9.810 -5.328 1.00 90.56 72 HIS A O 1
ATOM 564 N N . LYS A 1 73 ? -4.271 10.795 -5.742 1.00 87.25 73 LYS A N 1
ATOM 565 C CA . LYS A 1 73 ? -3.778 11.550 -6.897 1.00 87.25 73 LYS A CA 1
ATOM 566 C C . LYS A 1 73 ? -3.059 12.821 -6.455 1.00 87.25 73 LYS A C 1
ATOM 568 O O . LYS A 1 73 ? -3.604 13.580 -5.656 1.00 87.25 73 LYS A O 1
ATOM 573 N N . ILE A 1 74 ? -1.910 13.107 -7.070 1.00 71.56 74 ILE A N 1
ATOM 574 C CA . ILE A 1 74 ? -1.067 14.283 -6.773 1.00 71.56 74 ILE A CA 1
ATOM 575 C C . ILE A 1 74 ? -1.841 15.605 -6.903 1.00 71.56 74 ILE A C 1
ATOM 577 O O . ILE A 1 74 ? -1.753 16.478 -6.045 1.00 71.56 74 ILE A O 1
ATOM 581 N N . ALA A 1 75 ? -2.633 15.751 -7.968 1.00 67.44 75 ALA A N 1
ATOM 582 C CA . ALA A 1 75 ? -3.250 17.027 -8.340 1.00 67.44 75 ALA A CA 1
ATOM 583 C C . ALA A 1 75 ? -4.701 17.218 -7.849 1.00 67.44 75 ALA A C 1
ATOM 585 O O . ALA A 1 75 ? -5.298 18.256 -8.120 1.00 67.44 75 ALA A O 1
ATOM 586 N N . ALA A 1 76 ? -5.298 16.235 -7.160 1.00 67.44 76 ALA A N 1
ATOM 587 C CA . ALA A 1 76 ? -6.748 16.213 -6.899 1.00 67.44 76 ALA A CA 1
ATOM 588 C C . ALA A 1 76 ? -7.131 15.998 -5.419 1.00 67.44 76 ALA A C 1
ATOM 590 O O . ALA A 1 76 ? -8.227 15.526 -5.106 1.00 67.44 76 ALA A O 1
ATOM 591 N N . GLY A 1 77 ? -6.243 16.350 -4.486 1.00 67.88 77 GLY A N 1
ATOM 592 C CA . GLY A 1 77 ? -6.522 16.281 -3.049 1.00 67.88 77 GLY A CA 1
ATOM 593 C C . GLY A 1 77 ? -6.758 14.847 -2.561 1.00 67.88 77 GLY A C 1
ATOM 594 O O . GLY A 1 77 ? -5.898 13.989 -2.703 1.00 67.88 77 GLY A O 1
ATOM 595 N N . LYS A 1 78 ? -7.929 14.571 -1.965 1.00 73.75 78 LYS A N 1
ATOM 596 C CA . LYS A 1 78 ? -8.276 13.241 -1.414 1.00 73.75 78 LYS A CA 1
ATOM 597 C C . LYS A 1 78 ? -8.721 12.223 -2.472 1.00 73.75 78 LYS A C 1
ATOM 599 O O . LYS A 1 78 ? -9.060 11.095 -2.113 1.00 73.75 78 LYS A O 1
ATOM 604 N N . ALA A 1 79 ? -8.748 12.590 -3.753 1.00 88.25 79 ALA A N 1
ATOM 605 C CA . ALA A 1 79 ? -9.142 11.674 -4.815 1.00 88.25 79 ALA A CA 1
ATOM 606 C C . ALA A 1 79 ? -8.208 10.456 -4.862 1.00 88.25 79 ALA A C 1
ATOM 608 O O . ALA A 1 79 ? -6.987 10.599 -4.858 1.00 88.25 79 ALA A O 1
ATOM 609 N N . LEU A 1 80 ? -8.792 9.260 -4.906 1.00 91.44 80 LEU A N 1
ATOM 610 C CA . LEU A 1 80 ? -8.040 8.013 -4.996 1.00 91.44 80 LEU A CA 1
ATOM 611 C C . LEU A 1 80 ? -7.513 7.802 -6.424 1.00 91.44 80 LEU A C 1
ATOM 613 O O . LEU A 1 80 ? -8.240 8.024 -7.406 1.00 91.44 80 LEU A O 1
ATOM 617 N N . ASN A 1 81 ? -6.262 7.356 -6.528 1.00 93.81 81 ASN A N 1
ATOM 618 C CA . ASN A 1 81 ? -5.704 6.803 -7.762 1.00 93.81 81 ASN A CA 1
ATOM 619 C C . ASN A 1 81 ? -6.261 5.382 -8.000 1.00 93.81 81 ASN A C 1
ATOM 621 O O . ASN A 1 81 ? -7.096 4.898 -7.228 1.00 93.81 81 ASN A O 1
ATOM 625 N N . SER A 1 82 ? -5.876 4.715 -9.085 1.00 95.94 82 SER A N 1
ATOM 626 C CA . SER A 1 82 ? -6.371 3.364 -9.390 1.00 95.94 82 SER A CA 1
ATOM 627 C C . SER A 1 82 ? -6.076 2.355 -8.274 1.00 95.94 82 SER A C 1
ATOM 629 O O . SER A 1 82 ? -6.985 1.622 -7.876 1.00 95.94 82 SER A O 1
ATOM 631 N N . TYR A 1 83 ? -4.875 2.372 -7.696 1.00 96.25 83 TYR A N 1
ATOM 632 C CA . TYR A 1 83 ? -4.524 1.501 -6.572 1.00 96.25 83 TYR A CA 1
ATOM 633 C C . TYR A 1 83 ? -5.292 1.834 -5.293 1.00 96.25 83 TYR A C 1
ATOM 635 O O . TYR A 1 83 ? -5.837 0.948 -4.643 1.00 96.25 83 TYR A O 1
ATOM 643 N N . GLY A 1 84 ? -5.427 3.112 -4.952 1.00 94.44 84 GLY A N 1
ATOM 644 C CA . GLY A 1 84 ? -6.206 3.569 -3.810 1.00 94.44 84 GLY A CA 1
ATOM 645 C C . GLY A 1 84 ? -7.682 3.212 -3.934 1.00 94.44 84 GLY A C 1
ATOM 646 O O . GLY A 1 84 ? -8.309 2.882 -2.932 1.00 94.44 84 GLY A O 1
ATOM 647 N N . LYS A 1 85 ? -8.241 3.209 -5.151 1.00 95.38 85 LYS A N 1
ATOM 648 C CA . LYS A 1 85 ? -9.598 2.701 -5.404 1.00 95.38 85 LYS A CA 1
ATOM 649 C C . LYS A 1 85 ? -9.684 1.196 -5.177 1.00 95.38 85 LYS A C 1
ATOM 651 O O . LYS A 1 85 ? -10.649 0.753 -4.567 1.00 95.38 85 LYS A O 1
ATOM 656 N N . ALA A 1 86 ? -8.697 0.429 -5.639 1.00 97.06 86 ALA A N 1
ATOM 657 C CA . ALA A 1 86 ? -8.636 -1.012 -5.407 1.00 97.06 86 ALA A CA 1
ATOM 658 C C . ALA A 1 86 ? -8.527 -1.335 -3.910 1.00 97.06 86 ALA A C 1
ATOM 660 O O . ALA A 1 86 ? -9.342 -2.087 -3.384 1.00 97.06 86 ALA A O 1
ATOM 661 N N . ALA A 1 87 ? -7.602 -0.688 -3.201 1.00 95.88 87 ALA A N 1
ATOM 662 C CA . ALA A 1 87 ? -7.457 -0.823 -1.757 1.00 95.88 87 ALA A CA 1
ATOM 663 C C . ALA A 1 87 ? -8.715 -0.363 -1.008 1.00 95.88 87 ALA A C 1
ATOM 665 O O . ALA A 1 87 ? -9.152 -1.034 -0.080 1.00 95.88 87 ALA A O 1
ATOM 666 N N . GLY A 1 88 ? -9.350 0.728 -1.443 1.00 93.81 88 GLY A N 1
ATOM 667 C CA . GLY A 1 88 ? -10.571 1.275 -0.847 1.00 93.81 88 GLY A CA 1
ATOM 668 C C . GLY A 1 88 ? -11.808 0.375 -0.950 1.00 93.81 88 GLY A C 1
ATOM 669 O O . GLY A 1 88 ? -12.765 0.606 -0.215 1.00 93.81 88 GLY A O 1
ATOM 670 N N . LYS A 1 89 ? -11.796 -0.669 -1.796 1.00 95.50 89 LYS A N 1
ATOM 671 C CA . LYS A 1 89 ? -12.831 -1.723 -1.788 1.00 95.50 89 LYS A CA 1
ATOM 672 C C . LYS A 1 89 ? -12.810 -2.538 -0.492 1.00 95.50 89 LYS A C 1
ATOM 674 O O . LYS A 1 89 ? -13.851 -3.015 -0.055 1.00 95.50 89 LYS A O 1
ATOM 679 N N . PHE A 1 90 ? -11.627 -2.693 0.099 1.00 96.00 90 PHE A N 1
ATOM 680 C CA . PHE A 1 90 ? -11.386 -3.520 1.283 1.00 96.00 90 PHE A CA 1
ATOM 681 C C . PHE A 1 90 ? -11.100 -2.671 2.522 1.00 96.00 90 PHE A C 1
ATOM 683 O O . PHE A 1 90 ? -11.453 -3.050 3.632 1.00 96.00 90 PHE A O 1
ATOM 690 N N . LEU A 1 91 ? -10.490 -1.502 2.322 1.00 93.94 91 LEU A N 1
ATOM 691 C CA . LEU A 1 91 ? -10.182 -0.518 3.350 1.00 93.94 91 LEU A CA 1
ATOM 692 C C . LEU A 1 91 ? -11.294 0.539 3.427 1.00 93.94 91 LEU A C 1
ATOM 694 O O . LEU A 1 91 ? -11.090 1.714 3.111 1.00 93.94 91 LEU A O 1
ATOM 698 N N . THR A 1 92 ? -12.494 0.106 3.808 1.00 92.94 92 THR A N 1
ATOM 699 C CA . THR A 1 92 ? -13.673 0.967 3.918 1.00 92.94 92 THR A CA 1
ATOM 700 C C . THR A 1 92 ? -13.637 1.868 5.159 1.00 92.94 92 THR A C 1
ATOM 702 O O . THR A 1 92 ? -12.976 1.608 6.167 1.00 92.94 92 THR A O 1
ATOM 705 N N . LYS A 1 93 ? -14.377 2.978 5.106 1.00 89.88 93 LYS A N 1
ATOM 706 C CA . LYS A 1 93 ? -14.500 3.869 6.265 1.00 89.88 93 LYS A CA 1
ATOM 707 C C . LYS A 1 93 ? -15.245 3.194 7.419 1.00 89.88 93 LYS A C 1
ATOM 709 O O . LYS A 1 93 ? -14.861 3.403 8.565 1.00 89.88 93 LYS A O 1
ATOM 714 N N . ASP A 1 94 ? -16.273 2.410 7.110 1.00 92.69 94 ASP A N 1
ATOM 715 C CA . ASP A 1 94 ? -17.133 1.783 8.114 1.00 92.69 94 ASP A CA 1
ATOM 716 C C . ASP A 1 94 ? -16.341 0.779 8.952 1.00 92.69 94 ASP A C 1
ATOM 718 O O . ASP A 1 94 ? -16.310 0.905 10.174 1.00 92.69 94 ASP A O 1
ATOM 722 N N . GLU A 1 95 ? -15.588 -0.114 8.304 1.00 92.75 95 GLU A N 1
ATOM 723 C CA . GLU A 1 95 ? -14.726 -1.068 9.010 1.00 92.75 95 GLU A CA 1
ATOM 724 C C . GLU A 1 95 ? -13.567 -0.361 9.725 1.00 92.75 95 GLU A C 1
ATOM 726 O O . GLU A 1 95 ? -13.189 -0.721 10.833 1.00 92.75 95 GLU A O 1
ATOM 731 N N . TRP A 1 96 ? -13.020 0.720 9.157 1.00 90.44 96 TRP A N 1
ATOM 732 C CA . TRP A 1 96 ? -12.001 1.492 9.868 1.00 90.44 96 TRP A CA 1
ATOM 733 C C . TRP A 1 96 ? -12.527 2.062 11.195 1.00 90.44 96 TRP A C 1
ATOM 735 O O . TRP A 1 96 ? -11.815 2.020 12.197 1.00 90.44 96 TRP A O 1
ATOM 745 N N . VAL A 1 97 ? -13.759 2.584 11.230 1.00 93.19 97 VAL A N 1
ATOM 746 C CA . VAL A 1 97 ? -14.350 3.136 12.462 1.00 93.19 97 VAL A CA 1
ATOM 747 C C . VAL A 1 97 ? -14.511 2.060 13.537 1.00 93.19 97 VAL A C 1
ATOM 749 O O . VAL A 1 97 ? -14.337 2.381 14.711 1.00 93.19 97 VAL A O 1
ATOM 752 N N . THR A 1 98 ? -14.798 0.810 13.164 1.00 94.75 98 THR A N 1
ATOM 753 C CA . THR A 1 98 ? -14.977 -0.289 14.127 1.00 94.75 98 THR A CA 1
ATOM 754 C C . THR A 1 98 ? -13.653 -0.792 14.700 1.00 94.75 98 THR A C 1
ATOM 756 O O . THR A 1 98 ? -13.619 -1.177 15.866 1.00 94.75 98 THR A O 1
ATOM 759 N N . VAL A 1 99 ? -12.557 -0.760 13.929 1.00 93.81 99 VAL A N 1
ATOM 760 C CA . VAL A 1 99 ? -11.272 -1.363 14.343 1.00 93.81 99 VAL A CA 1
ATOM 761 C C . VAL A 1 99 ? -10.187 -0.366 14.760 1.00 93.81 99 VAL A C 1
ATOM 763 O O . VAL A 1 99 ? -9.167 -0.790 15.301 1.00 93.81 99 VAL A O 1
ATOM 766 N N . ARG A 1 100 ? -10.345 0.945 14.514 1.00 90.50 100 ARG A N 1
ATOM 767 C CA . ARG A 1 100 ? -9.265 1.946 14.704 1.00 90.50 100 ARG A CA 1
ATOM 768 C C . ARG A 1 100 ? -8.698 2.029 16.122 1.00 90.50 100 ARG A C 1
ATOM 770 O O . ARG A 1 100 ? -7.533 2.390 16.272 1.00 90.50 100 ARG A O 1
ATOM 777 N N . ASP A 1 101 ? -9.510 1.710 17.124 1.00 93.12 101 ASP A N 1
ATOM 778 C CA . ASP A 1 101 ? -9.142 1.793 18.539 1.00 93.12 101 ASP A CA 1
ATOM 779 C C . ASP A 1 101 ? -8.575 0.453 19.061 1.00 93.12 101 ASP A C 1
ATOM 781 O O . ASP A 1 101 ? -8.158 0.349 20.212 1.00 93.12 101 ASP A O 1
ATOM 785 N N . GLU A 1 102 ? -8.491 -0.569 18.198 1.00 93.12 102 GLU A N 1
ATOM 786 C CA . GLU A 1 102 ? -7.971 -1.904 18.497 1.00 93.12 102 GLU A CA 1
ATOM 787 C C . GLU A 1 102 ? -6.714 -2.200 17.654 1.00 93.12 102 GLU A C 1
ATOM 789 O O . GLU A 1 102 ? -6.820 -2.718 16.539 1.00 93.12 102 GLU A O 1
ATOM 794 N N . PRO A 1 103 ? -5.493 -1.929 18.157 1.00 90.69 103 PRO A N 1
ATOM 795 C CA . PRO A 1 103 ? -4.272 -1.938 17.343 1.00 90.69 103 PRO A CA 1
ATOM 796 C C . PRO A 1 103 ? -4.010 -3.242 16.577 1.00 90.69 103 PRO A C 1
ATOM 798 O O . PRO A 1 103 ? -3.575 -3.211 15.425 1.00 90.69 103 PRO A O 1
ATOM 801 N N . ALA A 1 104 ? -4.290 -4.392 17.199 1.00 92.31 104 ALA A N 1
ATOM 802 C CA . ALA A 1 104 ? -4.118 -5.697 16.567 1.00 92.31 104 ALA A CA 1
ATOM 803 C C . ALA A 1 104 ? -5.117 -5.915 15.418 1.00 92.31 104 ALA A C 1
ATOM 805 O O . ALA A 1 104 ? -4.721 -6.352 14.336 1.00 92.31 104 ALA A O 1
ATOM 806 N N . LYS A 1 105 ? -6.393 -5.560 15.624 1.00 93.44 105 LYS A N 1
ATOM 807 C CA . LYS A 1 105 ? -7.422 -5.654 14.582 1.00 93.44 105 LYS A CA 1
ATOM 808 C C . LYS A 1 105 ? -7.169 -4.653 13.465 1.00 93.44 105 LYS A C 1
ATOM 810 O O . LYS A 1 105 ? -7.245 -5.032 12.304 1.00 93.44 105 LYS A O 1
ATOM 815 N N . LEU A 1 106 ? -6.782 -3.422 13.800 1.00 92.19 106 LEU A N 1
ATOM 816 C CA . LEU A 1 106 ? -6.420 -2.397 12.826 1.00 92.19 106 LEU A CA 1
ATOM 817 C C . LEU A 1 106 ? -5.272 -2.856 11.925 1.00 92.19 106 LEU A C 1
ATOM 819 O O . LEU A 1 106 ? -5.350 -2.693 10.710 1.00 92.19 106 LEU A O 1
ATOM 823 N N . ARG A 1 107 ? -4.221 -3.455 12.496 1.00 91.25 107 ARG A N 1
ATOM 824 C CA . ARG A 1 107 ? -3.102 -3.981 11.706 1.00 91.25 107 ARG A CA 1
ATOM 825 C C . ARG A 1 107 ? -3.557 -5.080 10.748 1.00 91.25 107 ARG A C 1
ATOM 827 O O . ARG A 1 107 ? -3.276 -4.990 9.559 1.00 91.25 107 ARG A O 1
ATOM 834 N N . LEU A 1 108 ? -4.291 -6.075 11.250 1.00 93.62 108 LEU A N 1
ATOM 835 C CA . LEU A 1 108 ? -4.809 -7.177 10.430 1.00 93.62 108 LEU A CA 1
ATOM 836 C C . LEU A 1 108 ? -5.744 -6.684 9.324 1.00 93.62 108 LEU A C 1
ATOM 838 O O . LEU A 1 108 ? -5.663 -7.151 8.191 1.00 93.62 108 LEU A O 1
ATOM 842 N N . TYR A 1 109 ? -6.608 -5.726 9.645 1.00 94.88 109 TYR A N 1
ATOM 843 C CA . TYR A 1 109 ? -7.502 -5.078 8.697 1.00 94.88 109 TYR A CA 1
ATOM 844 C C . TYR A 1 109 ? -6.726 -4.419 7.551 1.00 94.88 109 TYR A C 1
ATOM 846 O O . TYR A 1 109 ? -7.007 -4.687 6.381 1.00 94.88 109 TYR A O 1
ATOM 854 N N . ILE A 1 110 ? -5.709 -3.614 7.877 1.00 94.75 110 ILE A N 1
ATOM 855 C CA . ILE A 1 110 ? -4.897 -2.931 6.867 1.00 94.75 110 ILE A CA 1
ATOM 856 C C . ILE A 1 110 ? -4.115 -3.943 6.024 1.00 94.75 110 ILE A C 1
ATOM 858 O O . ILE A 1 110 ? -4.181 -3.885 4.796 1.00 94.75 110 ILE A O 1
ATOM 862 N N . ASP A 1 111 ? -3.426 -4.892 6.659 1.00 93.94 111 ASP A N 1
ATOM 863 C CA . ASP A 1 111 ? -2.607 -5.893 5.965 1.00 93.94 111 ASP A CA 1
ATOM 864 C C . ASP A 1 111 ? -3.451 -6.743 5.002 1.00 93.94 111 ASP A C 1
ATOM 866 O O . ASP A 1 111 ? -3.053 -6.972 3.856 1.00 93.94 111 ASP A O 1
ATOM 870 N N . ASN A 1 112 ? -4.646 -7.163 5.428 1.00 95.44 112 ASN A N 1
ATOM 871 C CA . ASN A 1 112 ? -5.560 -7.930 4.584 1.00 95.44 112 ASN A CA 1
ATOM 872 C C . ASN A 1 112 ? -6.130 -7.098 3.436 1.00 95.44 112 ASN A C 1
ATOM 874 O O . ASN A 1 112 ? -6.249 -7.614 2.324 1.00 95.44 112 ASN A O 1
ATOM 878 N N . GLY A 1 113 ? -6.481 -5.833 3.673 1.00 96.56 113 GLY A N 1
ATOM 879 C CA . GLY A 1 113 ? -6.987 -4.962 2.614 1.00 96.56 113 GLY A CA 1
ATOM 880 C C . GLY A 1 113 ? -5.928 -4.657 1.554 1.00 96.56 113 GLY A C 1
ATOM 881 O O . GLY A 1 113 ? -6.224 -4.711 0.361 1.00 96.56 113 GLY A O 1
ATOM 882 N N . LEU A 1 114 ? -4.675 -4.431 1.965 1.00 96.00 114 LEU A N 1
ATOM 883 C CA . LEU A 1 114 ? -3.550 -4.265 1.039 1.00 96.00 114 LEU A CA 1
ATOM 884 C C . LEU A 1 114 ? -3.280 -5.546 0.243 1.00 96.00 114 LEU A C 1
ATOM 886 O O . LEU A 1 114 ? -3.155 -5.482 -0.977 1.00 96.00 114 LEU A O 1
ATOM 890 N N . LYS A 1 115 ? -3.274 -6.710 0.902 1.00 95.56 115 LYS A N 1
ATOM 891 C CA . LYS A 1 115 ? -3.108 -8.006 0.229 1.00 95.56 115 LYS A CA 1
ATOM 892 C C . LYS A 1 115 ? -4.213 -8.279 -0.795 1.00 95.56 115 LYS A C 1
ATOM 894 O O . LYS A 1 115 ? -3.940 -8.821 -1.859 1.00 95.56 115 LYS A O 1
ATOM 899 N N . GLN A 1 116 ? -5.459 -7.918 -0.497 1.00 97.19 116 GLN A N 1
ATOM 900 C CA . GLN A 1 116 ? -6.558 -8.069 -1.455 1.00 97.19 116 GLN A CA 1
ATOM 901 C C . GLN A 1 116 ? -6.422 -7.098 -2.635 1.00 97.19 116 GLN A C 1
ATOM 903 O O . GLN A 1 116 ? -6.676 -7.485 -3.774 1.00 97.19 116 GLN A O 1
ATOM 908 N N . ALA A 1 117 ? -5.933 -5.878 -2.396 1.00 97.00 117 ALA A N 1
ATOM 909 C CA . ALA A 1 117 ? -5.644 -4.922 -3.463 1.00 97.00 117 ALA A CA 1
ATOM 910 C C . ALA A 1 117 ? -4.581 -5.433 -4.453 1.00 97.00 117 ALA A C 1
ATOM 912 O O . ALA A 1 117 ? -4.655 -5.116 -5.635 1.00 97.00 117 ALA A O 1
ATOM 913 N N . GLU A 1 118 ? -3.624 -6.257 -4.015 1.00 96.12 118 GLU A N 1
ATOM 914 C CA . GLU A 1 118 ? -2.625 -6.869 -4.907 1.00 96.12 118 GLU A CA 1
ATOM 915 C C . GLU A 1 118 ? -3.249 -7.776 -5.980 1.00 96.12 118 GLU A C 1
ATOM 917 O O . GLU A 1 118 ? -2.688 -7.911 -7.068 1.00 96.12 118 GLU A O 1
ATOM 922 N N . ALA A 1 119 ? -4.401 -8.391 -5.700 1.00 97.62 119 ALA A N 1
ATOM 923 C CA . ALA A 1 119 ? -5.101 -9.259 -6.647 1.00 97.62 119 ALA A CA 1
ATOM 924 C C . ALA A 1 119 ? -5.917 -8.473 -7.689 1.00 97.62 119 ALA A C 1
ATOM 926 O O . ALA A 1 119 ? -6.296 -9.017 -8.728 1.00 97.62 119 ALA A O 1
ATOM 927 N N . GLU A 1 120 ? -6.187 -7.195 -7.428 1.00 98.06 120 GLU A N 1
ATOM 928 C CA . GLU A 1 120 ? -6.960 -6.335 -8.316 1.00 98.06 120 GLU A CA 1
ATOM 929 C C . GLU A 1 120 ? -6.152 -5.931 -9.549 1.00 98.06 120 GLU A C 1
ATOM 931 O O . GLU A 1 120 ? -4.926 -5.783 -9.518 1.00 98.06 120 GLU A O 1
ATOM 936 N N . LYS A 1 121 ? -6.862 -5.741 -10.662 1.00 97.50 121 LYS A N 1
ATOM 937 C CA . LYS A 1 121 ? -6.266 -5.345 -11.937 1.00 97.50 121 LYS A CA 1
ATOM 938 C C . LYS A 1 121 ? -5.994 -3.842 -11.963 1.00 97.50 121 LYS A C 1
ATOM 940 O O . LYS A 1 121 ? -6.874 -3.028 -11.692 1.00 97.50 121 LYS A O 1
ATOM 945 N N . SER A 1 122 ? -4.771 -3.491 -12.338 1.00 96.44 122 SER A N 1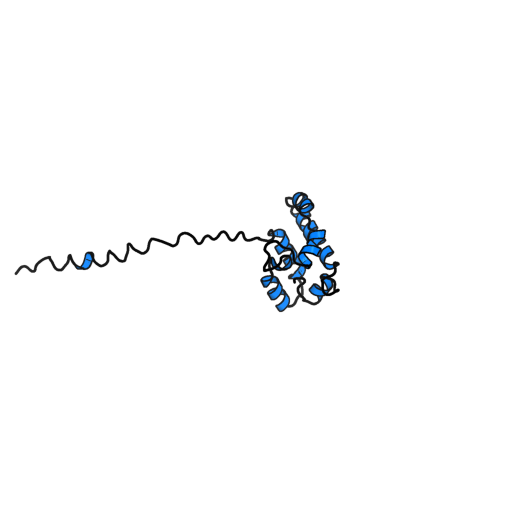
ATOM 946 C CA . SER A 1 122 ? -4.377 -2.127 -12.678 1.00 96.44 122 SER A CA 1
ATOM 947 C C . SER A 1 122 ? -4.911 -1.733 -14.065 1.00 96.44 122 SER A C 1
ATOM 949 O O . SER A 1 122 ? -5.264 -2.612 -14.861 1.00 96.44 122 SER A O 1
ATOM 951 N N . PRO A 1 123 ? -4.908 -0.433 -14.417 1.00 95.62 123 PRO A N 1
ATOM 952 C CA . PRO A 1 123 ? -5.278 0.026 -15.759 1.00 95.62 123 PRO A CA 1
ATOM 953 C C . PRO A 1 123 ? -4.449 -0.606 -16.890 1.00 95.62 123 PRO A C 1
ATOM 955 O O . PRO A 1 123 ? -4.918 -0.681 -18.020 1.00 95.62 123 PRO A O 1
ATOM 958 N N . SER A 1 124 ? -3.240 -1.095 -16.589 1.00 93.94 124 SER A N 1
ATOM 959 C CA . SER A 1 124 ? -2.371 -1.790 -17.549 1.00 93.94 124 SER A CA 1
ATOM 960 C C . SER A 1 124 ? -2.801 -3.233 -17.866 1.00 93.94 124 SER A C 1
ATOM 962 O O . SER A 1 124 ? -2.200 -3.876 -18.722 1.00 93.94 124 SER A O 1
ATOM 964 N N . GLY A 1 125 ? -3.798 -3.785 -17.160 1.00 94.75 125 GLY A N 1
ATOM 965 C CA . GLY A 1 125 ? -4.225 -5.188 -17.285 1.00 94.75 125 GLY A CA 1
ATOM 966 C C . GLY A 1 125 ? -3.405 -6.185 -16.450 1.00 94.75 125 GLY A C 1
ATOM 967 O O . GLY A 1 125 ? -3.815 -7.339 -16.273 1.00 94.75 125 GLY A O 1
ATOM 968 N N . ARG A 1 126 ? -2.285 -5.748 -15.865 1.00 96.69 126 ARG A N 1
ATOM 969 C CA . ARG A 1 126 ? -1.539 -6.483 -14.829 1.00 96.69 126 ARG A CA 1
ATOM 970 C C . ARG A 1 126 ? -2.185 -6.301 -13.460 1.00 96.69 126 ARG A C 1
ATOM 972 O O . ARG A 1 126 ? -2.827 -5.273 -13.234 1.00 96.69 126 ARG A O 1
ATOM 979 N N . THR A 1 127 ? -2.043 -7.253 -12.545 1.00 98.00 127 THR A N 1
ATOM 980 C CA . THR A 1 127 ? -2.464 -7.029 -11.154 1.00 98.00 127 THR A CA 1
ATOM 981 C C . THR A 1 127 ? -1.515 -6.057 -10.454 1.00 98.00 127 THR A C 1
ATOM 983 O O . THR A 1 127 ? -0.356 -5.912 -10.847 1.00 98.00 127 THR A O 1
ATOM 986 N N . PHE A 1 128 ? -1.980 -5.378 -9.408 1.00 97.19 128 PHE A N 1
ATOM 987 C CA . PHE A 1 128 ? -1.092 -4.510 -8.631 1.00 97.19 128 PHE A CA 1
ATOM 988 C C . PHE A 1 128 ? 0.029 -5.294 -7.940 1.00 97.19 128 PHE A C 1
ATOM 990 O O . PHE A 1 128 ? 1.149 -4.799 -7.860 1.00 97.19 128 PHE A O 1
ATOM 997 N N . GLY A 1 129 ? -0.232 -6.530 -7.508 1.00 95.31 129 GLY A N 1
ATOM 998 C CA . GLY A 1 129 ? 0.792 -7.411 -6.946 1.00 95.31 129 GLY A CA 1
ATOM 999 C C . GLY A 1 129 ? 1.881 -7.771 -7.957 1.00 95.31 129 GLY A C 1
ATOM 1000 O O . GLY A 1 129 ? 3.056 -7.799 -7.603 1.00 95.31 129 GLY A O 1
ATOM 1001 N N . GLU A 1 130 ? 1.514 -7.984 -9.225 1.00 96.12 130 GLU A N 1
ATOM 1002 C CA . GLU A 1 130 ? 2.479 -8.198 -10.309 1.00 96.12 130 GLU A CA 1
ATOM 1003 C C . GLU A 1 130 ? 3.366 -6.965 -10.528 1.00 96.12 130 GLU A C 1
ATOM 1005 O O . GLU A 1 130 ? 4.572 -7.118 -10.685 1.00 96.12 130 GLU A O 1
ATOM 1010 N N . LEU A 1 131 ? 2.794 -5.755 -10.513 1.00 95.06 131 LEU A N 1
ATOM 1011 C CA . LEU A 1 131 ? 3.571 -4.514 -10.632 1.00 95.06 131 LEU A CA 1
ATOM 1012 C C . LEU A 1 131 ? 4.560 -4.360 -9.470 1.00 95.06 131 LEU A C 1
ATOM 1014 O O . LEU A 1 131 ? 5.752 -4.178 -9.703 1.00 95.06 131 LEU A O 1
ATOM 1018 N N . ILE A 1 132 ? 4.078 -4.503 -8.233 1.00 93.19 132 ILE A N 1
ATOM 1019 C CA . ILE A 1 132 ? 4.899 -4.356 -7.023 1.00 93.19 132 ILE A CA 1
ATOM 1020 C C . ILE A 1 132 ? 6.043 -5.374 -7.014 1.00 93.19 132 ILE A C 1
ATOM 1022 O O . ILE A 1 132 ? 7.177 -5.019 -6.695 1.00 93.19 132 ILE A O 1
ATOM 1026 N N . LYS A 1 133 ? 5.765 -6.629 -7.386 1.00 92.25 133 LYS A N 1
ATOM 1027 C CA . LYS A 1 133 ? 6.775 -7.694 -7.451 1.00 92.25 133 LYS A CA 1
ATOM 1028 C C . LYS A 1 133 ? 7.883 -7.388 -8.463 1.00 92.25 133 LYS A C 1
ATOM 1030 O O . LYS A 1 133 ? 9.028 -7.753 -8.224 1.00 92.25 133 LYS A O 1
ATOM 1035 N N . ASP A 1 134 ? 7.550 -6.700 -9.548 1.00 93.12 134 ASP A N 1
ATOM 1036 C CA . ASP A 1 134 ? 8.507 -6.270 -10.570 1.00 93.12 134 ASP A CA 1
ATOM 1037 C C . ASP A 1 134 ? 9.228 -4.957 -10.209 1.00 93.12 134 ASP A C 1
ATOM 1039 O O . ASP A 1 134 ? 9.971 -4.418 -11.028 1.00 93.12 134 ASP A O 1
ATOM 1043 N N . GLY A 1 135 ? 9.002 -4.402 -9.012 1.00 91.88 135 GLY A N 1
ATOM 1044 C CA . GLY A 1 135 ? 9.558 -3.105 -8.618 1.00 91.88 135 GLY A CA 1
ATOM 1045 C C . GLY A 1 135 ? 8.925 -1.927 -9.365 1.00 91.88 135 GLY A C 1
ATOM 1046 O O . GLY A 1 135 ? 9.513 -0.850 -9.446 1.00 91.88 135 GLY A O 1
ATOM 1047 N N . ILE A 1 136 ? 7.726 -2.115 -9.921 1.00 93.06 136 ILE A N 1
ATOM 1048 C CA . ILE A 1 136 ? 6.941 -1.062 -10.563 1.00 93.06 136 ILE A CA 1
ATOM 1049 C C . ILE A 1 136 ? 5.930 -0.535 -9.544 1.00 93.06 136 ILE A C 1
ATOM 1051 O O . ILE A 1 136 ? 5.150 -1.287 -8.958 1.00 93.06 136 ILE A O 1
ATOM 1055 N N . GLY A 1 137 ? 5.927 0.782 -9.339 1.00 92.19 137 GLY A N 1
ATOM 1056 C CA . GLY A 1 137 ? 4.972 1.440 -8.453 1.00 92.19 137 GLY A CA 1
ATOM 1057 C C . GLY A 1 137 ? 3.521 1.144 -8.853 1.00 92.19 137 GLY A C 1
ATOM 1058 O O . GLY A 1 137 ? 3.179 1.312 -10.022 1.00 92.19 137 GLY A O 1
ATOM 1059 N N . PRO A 1 138 ? 2.636 0.741 -7.921 1.00 93.44 138 PRO A N 1
ATOM 1060 C CA . PRO A 1 138 ? 1.221 0.527 -8.222 1.00 93.44 138 PRO A CA 1
ATOM 1061 C C . PRO A 1 138 ? 0.429 1.835 -8.411 1.00 93.44 138 PRO A C 1
ATOM 1063 O O . PRO A 1 138 ? -0.770 1.785 -8.666 1.00 93.44 138 PRO A O 1
ATOM 1066 N N . TRP A 1 139 ? 1.053 3.001 -8.247 1.00 89.69 139 TRP A N 1
ATOM 1067 C CA . TRP A 1 139 ? 0.409 4.312 -8.343 1.00 89.69 139 TRP A CA 1
ATOM 1068 C C . TRP A 1 139 ? 0.367 4.847 -9.785 1.00 89.69 139 TRP A C 1
ATOM 1070 O O . TRP A 1 139 ? 1.255 4.554 -10.584 1.00 89.69 139 TRP A O 1
ATOM 1080 N N . ASP A 1 140 ? -0.673 5.636 -10.091 1.00 83.12 140 ASP A N 1
ATOM 1081 C CA . ASP A 1 140 ? -0.858 6.365 -11.361 1.00 83.12 140 ASP A CA 1
ATOM 1082 C C . ASP A 1 140 ? -0.645 7.878 -11.227 1.00 83.12 140 ASP A C 1
ATOM 1084 O O . ASP A 1 140 ? -0.777 8.404 -10.094 1.00 83.12 140 ASP A O 1
#

Radius of gyration: 28.29 Å; chains: 1; bounding box: 58×85×46 Å

Sequence (140 aa):
MRMDANAAKKLSGERQVHIRMFWCAIALLAGSSSQALALPPFSRAWRDRYLSGDVSDEYKVAAEMARCHVCHKIAAGKALNSYGKAAGKFLTKDEWVTVRDEPAKLRLYIDNGLKQAEAEKSPSGRTFGELIKDGIGPWD